Protein AF-A0AAD9XF24-F1 (afdb_monomer)

Solvent-accessible surface area (backbone atoms only — not comparable to full-atom values): 8812 Å² total; per-residue (Å²): 139,82,93,74,91,77,91,75,87,79,82,72,87,73,94,79,79,85,82,83,85,91,76,89,77,90,76,93,73,94,70,83,74,74,78,76,78,74,69,79,71,91,54,65,53,47,82,45,74,46,57,90,42,100,84,48,80,65,47,80,45,77,44,71,71,58,90,88,52,96,65,92,83,76,66,72,86,79,49,67,72,88,51,53,40,79,48,76,50,76,48,72,47,98,88,67,52,76,46,77,46,84,46,73,37,71,74,80,82,67,84,88,82,74,88,86,83,76,136

Sequence (119 aa):
MDDNTVFMLHASYSESTSEFFDSLDTDTVSESYQSFQLKPLLGPYIPIQIHPEKYSKPVNVIAYIDIGSYNTMINLKILPPEYWKSHVRYFKTTDGQIFTTNLISKNASDDYWGANLIE

Secondary structure (DSSP, 8-state):
-------------------S----------------------SSEEEEEE-SSTTSPPEEEEEE--TT-SS----GGGS-GGG-EEEEEEEE-TTS-EEEEEEEES--S--TTSSS---

Nearest PDB structures (foldseek):
  9c3c-assembly1_b  TM=1.909E-01  e=1.567E+00  Oryctolagus cuniculus

Foldseek 3Di:
DDDDDDDDPPPDDDDDDDDDDPDDDDDDDPDPPPPPPPDPPPAQKDWDWDDLDPPDDTQIDIAGDDPPDPDGDDDPVSDDPVQKDWDKDWDADPVRDIDIDIDIDRDPPDPVPPDPDDD

Organism: NCBI:txid168575

pLDDT: mean 71.59, std 23.22, range [33.91, 96.06]

Radius of gyration: 23.71 Å; Cα contacts (8 Å, |Δi|>4): 80; chains: 1; bounding box: 43×52×68 Å

Mean predicted aligned error: 17.2 Å

Structure (mmCIF, N/CA/C/O backbone):
data_AF-A0AAD9XF24-F1
#
_entry.id   AF-A0AAD9XF24-F1
#
loop_
_atom_site.group_PDB
_atom_site.id
_atom_site.type_symbol
_atom_site.label_atom_id
_atom_site.label_alt_id
_atom_site.label_comp_id
_atom_site.label_asym_id
_atom_site.label_entity_id
_atom_site.label_seq_id
_atom_site.pdbx_PDB_ins_code
_atom_site.Cartn_x
_atom_site.Cartn_y
_atom_site.Cartn_z
_atom_site.occupancy
_atom_site.B_iso_or_equiv
_atom_site.auth_seq_id
_atom_site.auth_comp_id
_atom_site.auth_asym_id
_atom_site.auth_atom_id
_atom_site.pdbx_PDB_model_num
ATOM 1 N N . MET A 1 1 ? 33.848 -38.429 3.265 1.00 48.25 1 MET A N 1
ATOM 2 C CA . MET A 1 1 ? 33.103 -37.191 2.988 1.00 48.25 1 MET A CA 1
ATOM 3 C C . MET A 1 1 ? 31.833 -37.299 3.787 1.00 48.25 1 MET A C 1
ATOM 5 O O . MET A 1 1 ? 30.989 -38.124 3.471 1.00 48.25 1 MET A O 1
ATOM 9 N N . ASP A 1 2 ? 31.825 -36.618 4.916 1.00 55.34 2 ASP A N 1
ATOM 10 C CA . ASP A 1 2 ? 30.786 -36.590 5.927 1.00 55.34 2 ASP A CA 1
ATOM 11 C C . ASP A 1 2 ? 29.982 -35.295 5.777 1.00 55.34 2 ASP A C 1
ATOM 13 O O . ASP A 1 2 ? 30.458 -34.197 6.054 1.00 55.34 2 ASP A O 1
ATOM 17 N N . ASP A 1 3 ? 28.747 -35.450 5.304 1.00 65.69 3 ASP A N 1
ATOM 18 C CA . ASP A 1 3 ? 27.734 -34.402 5.275 1.00 65.69 3 ASP A CA 1
ATOM 19 C C . ASP A 1 3 ? 27.181 -34.211 6.687 1.00 65.69 3 ASP A C 1
ATOM 21 O O . ASP A 1 3 ? 26.317 -34.966 7.131 1.00 65.69 3 ASP A O 1
ATOM 25 N N . ASN A 1 4 ? 27.670 -33.205 7.412 1.00 60.00 4 ASN A N 1
ATOM 26 C CA . ASN A 1 4 ? 26.999 -32.759 8.631 1.00 60.00 4 ASN A CA 1
ATOM 27 C C . ASN A 1 4 ? 27.219 -31.263 8.892 1.00 60.00 4 ASN A C 1
ATOM 29 O O . ASN A 1 4 ? 27.889 -30.859 9.842 1.00 60.00 4 ASN A O 1
ATOM 33 N N . THR A 1 5 ? 26.642 -30.407 8.047 1.00 65.00 5 THR A N 1
ATOM 34 C CA . THR A 1 5 ? 26.547 -28.972 8.349 1.00 65.00 5 THR A CA 1
ATOM 35 C C . THR A 1 5 ? 25.332 -28.718 9.243 1.00 65.00 5 THR A C 1
ATOM 37 O O . THR A 1 5 ? 24.200 -28.633 8.776 1.00 65.00 5 THR A O 1
ATOM 40 N N . VAL A 1 6 ? 25.575 -28.609 10.550 1.00 59.75 6 VAL A N 1
ATOM 41 C CA . VAL A 1 6 ? 24.592 -28.199 11.563 1.00 59.75 6 VAL A CA 1
ATOM 42 C C . VAL A 1 6 ? 24.781 -26.710 11.844 1.00 59.75 6 VAL A C 1
ATOM 44 O O . VAL A 1 6 ? 25.827 -26.302 12.343 1.00 59.75 6 VAL A O 1
ATOM 47 N N . PHE A 1 7 ? 23.769 -25.889 11.555 1.00 52.94 7 PHE A N 1
ATOM 48 C CA . PHE A 1 7 ? 23.757 -24.481 11.957 1.00 52.94 7 PHE A CA 1
ATOM 49 C C . PHE A 1 7 ? 23.142 -24.357 13.351 1.00 52.94 7 PHE A C 1
ATOM 51 O O . PHE A 1 7 ? 21.927 -24.433 13.520 1.00 52.94 7 PHE A O 1
ATOM 58 N N . MET A 1 8 ? 23.995 -24.174 14.356 1.00 55.72 8 MET A N 1
ATOM 59 C CA . MET A 1 8 ? 23.593 -23.901 15.732 1.00 55.72 8 MET A CA 1
ATOM 60 C C . MET A 1 8 ? 23.950 -22.447 16.052 1.00 55.72 8 MET A C 1
ATOM 62 O O . MET A 1 8 ? 25.127 -22.102 16.134 1.00 55.72 8 MET A O 1
ATOM 66 N N . LEU A 1 9 ? 22.949 -21.577 16.218 1.00 48.06 9 LEU A N 1
ATOM 67 C CA . LEU A 1 9 ? 23.175 -20.253 16.800 1.00 48.06 9 LEU A CA 1
ATOM 68 C C . LEU A 1 9 ? 23.351 -20.425 18.309 1.00 48.06 9 LEU A C 1
ATOM 70 O O . LEU A 1 9 ? 22.383 -20.533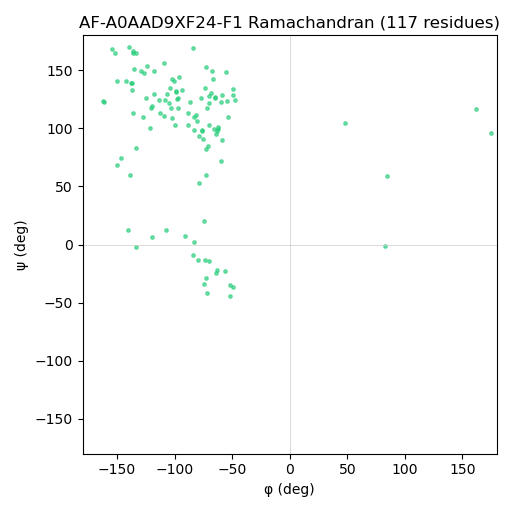 19.058 1.00 48.06 9 LEU A O 1
ATOM 74 N N . HIS A 1 10 ? 24.606 -20.473 18.747 1.00 45.34 10 HIS A N 1
ATOM 75 C CA . HIS A 1 10 ? 24.952 -20.379 20.156 1.00 45.34 10 HIS A CA 1
ATOM 76 C C . HIS A 1 10 ? 24.810 -18.914 20.586 1.00 45.34 10 HIS A C 1
ATOM 78 O O . HIS A 1 10 ? 25.745 -18.123 20.466 1.00 45.34 10 HIS A O 1
ATOM 84 N N . ALA A 1 11 ? 23.629 -18.531 21.071 1.00 45.91 11 ALA A N 1
ATOM 85 C CA . ALA A 1 11 ? 23.480 -17.290 21.819 1.00 45.91 11 ALA A CA 1
ATOM 86 C C . ALA A 1 11 ? 24.115 -17.494 23.204 1.00 45.91 11 ALA A C 1
ATOM 88 O O . ALA A 1 11 ? 23.441 -17.835 24.173 1.00 45.91 11 ALA A O 1
ATOM 89 N N . SER A 1 12 ? 25.441 -17.341 23.275 1.00 42.78 12 SER A N 1
ATOM 90 C CA . SER A 1 12 ? 26.127 -17.184 24.553 1.00 42.78 12 SER A CA 1
ATOM 91 C C . SER A 1 12 ? 25.791 -15.805 25.088 1.00 42.78 12 SER A C 1
ATOM 93 O O . SER A 1 12 ? 26.135 -14.791 24.486 1.00 42.78 12 SER A O 1
ATOM 95 N N . TYR A 1 13 ? 25.126 -15.789 26.231 1.00 48.69 13 TYR A N 1
ATOM 96 C CA . TYR A 1 13 ? 25.009 -14.622 27.079 1.00 48.69 13 TYR A CA 1
ATOM 97 C C . TYR A 1 13 ? 26.421 -14.188 27.507 1.00 48.69 13 TYR A C 1
ATOM 99 O O . TYR A 1 13 ? 27.163 -14.982 28.088 1.00 48.69 13 TYR A O 1
ATOM 107 N N . SER A 1 14 ? 26.800 -12.946 27.217 1.00 42.09 14 SER A N 1
ATOM 108 C CA . SER A 1 14 ? 27.791 -12.222 28.012 1.00 42.09 14 SER A CA 1
ATOM 109 C C . SER A 1 14 ? 27.277 -10.807 28.223 1.00 42.09 14 SER A C 1
ATOM 111 O O . SER A 1 14 ? 27.147 -10.032 27.274 1.00 42.09 14 SER A O 1
ATOM 113 N N . GLU A 1 15 ? 26.962 -10.501 29.477 1.00 45.25 15 GLU A N 1
ATOM 114 C CA . GLU A 1 15 ? 26.793 -9.146 29.981 1.00 45.25 15 GLU A CA 1
ATOM 115 C C . GLU A 1 15 ? 27.958 -8.257 29.542 1.00 45.25 15 GLU A C 1
ATOM 117 O O . GLU A 1 15 ? 29.122 -8.546 29.814 1.00 45.25 15 GLU A O 1
ATOM 122 N N . SER A 1 16 ? 27.644 -7.154 28.874 1.00 41.62 16 SER A N 1
ATOM 123 C CA . SER A 1 16 ? 27.885 -5.800 29.388 1.00 41.62 16 SER A CA 1
ATOM 124 C C . SER A 1 16 ? 27.831 -4.802 28.236 1.00 41.62 16 SER A C 1
ATOM 126 O O . SER A 1 16 ? 28.660 -4.806 27.332 1.00 41.62 16 SER A O 1
ATOM 128 N N . THR A 1 17 ? 26.860 -3.899 28.298 1.00 37.38 17 THR A N 1
ATOM 129 C CA . THR A 1 17 ? 27.023 -2.554 27.748 1.00 37.38 17 THR A CA 1
ATOM 130 C C . THR A 1 17 ? 26.507 -1.585 28.798 1.00 37.38 17 THR A C 1
ATOM 132 O O . THR A 1 17 ? 25.353 -1.164 28.784 1.00 37.38 17 THR A O 1
ATOM 135 N N . SER A 1 18 ? 27.385 -1.281 29.751 1.00 45.41 18 SER A N 1
ATOM 136 C CA . SER A 1 18 ? 27.599 0.097 30.187 1.00 45.41 18 SER A CA 1
ATOM 137 C C . SER A 1 18 ? 27.812 0.933 28.904 1.00 45.41 18 SER A C 1
ATOM 139 O O . SER A 1 18 ? 28.510 0.483 28.002 1.00 45.41 18 SER A O 1
ATOM 141 N N . GLU A 1 19 ?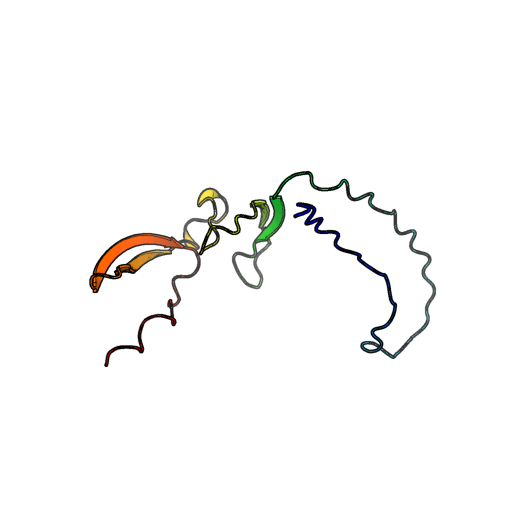 27.230 2.097 28.651 1.00 49.66 19 GLU A N 1
ATOM 142 C CA . GLU A 1 19 ? 26.824 3.195 29.515 1.00 49.66 19 GLU A CA 1
ATOM 143 C C . GLU A 1 19 ? 25.796 4.023 28.724 1.00 49.66 19 GLU A C 1
ATOM 145 O O . GLU A 1 19 ? 26.102 4.502 27.634 1.00 49.66 19 GLU A O 1
ATOM 150 N N . PHE A 1 20 ? 24.587 4.219 29.240 1.00 42.94 20 PHE A N 1
ATOM 151 C CA . PHE A 1 20 ? 23.792 5.411 28.931 1.00 42.94 20 PHE A CA 1
ATOM 152 C C . PHE A 1 20 ? 22.711 5.508 30.007 1.00 42.94 20 PHE A C 1
ATOM 154 O O . PHE A 1 20 ? 21.970 4.550 30.194 1.00 42.94 20 PHE A O 1
ATOM 161 N N . PHE A 1 21 ? 22.649 6.636 30.712 1.00 34.78 21 PHE A N 1
ATOM 162 C CA . PHE A 1 21 ? 21.905 6.879 31.961 1.00 34.78 21 PHE A CA 1
ATOM 163 C C . PHE A 1 21 ? 22.630 6.453 33.248 1.00 34.78 21 PHE A C 1
ATOM 165 O O . PHE A 1 21 ? 22.118 5.685 34.057 1.00 34.78 21 PHE A O 1
ATOM 172 N N . ASP A 1 22 ? 23.812 7.034 33.465 1.00 35.81 22 ASP A N 1
ATOM 173 C CA . ASP A 1 22 ? 24.277 7.327 34.822 1.00 35.81 22 ASP A CA 1
ATOM 174 C C . ASP A 1 22 ? 23.609 8.628 35.298 1.00 35.81 22 ASP A C 1
ATOM 176 O O . ASP A 1 22 ? 23.882 9.706 34.772 1.00 35.81 22 ASP A O 1
ATOM 180 N N . SER A 1 23 ? 22.640 8.494 36.202 1.00 36.91 23 SER A N 1
ATOM 181 C CA . SER A 1 23 ? 22.352 9.424 37.303 1.00 36.91 23 SER A CA 1
ATOM 182 C C . SER A 1 23 ? 21.078 8.947 37.997 1.00 36.91 23 SER A C 1
ATOM 184 O O . SER A 1 23 ? 19.958 9.242 37.579 1.00 36.91 23 SER A O 1
ATOM 186 N N . LEU A 1 24 ? 21.275 8.188 39.066 1.00 40.88 24 LEU A N 1
ATOM 187 C CA . LEU A 1 24 ? 20.260 7.775 40.022 1.00 40.88 24 LEU A CA 1
ATOM 188 C C . LEU A 1 24 ? 19.719 9.016 40.757 1.00 40.88 24 LEU A C 1
ATOM 190 O O . LEU A 1 24 ? 20.507 9.746 41.351 1.00 40.88 24 LEU A O 1
ATOM 194 N N . ASP A 1 25 ? 18.401 9.219 40.782 1.00 36.38 25 ASP A N 1
ATOM 195 C CA . ASP A 1 25 ? 17.768 9.815 41.959 1.00 36.38 25 ASP A CA 1
ATOM 196 C C . ASP A 1 25 ? 16.744 8.808 42.476 1.00 36.38 25 ASP A C 1
ATOM 198 O O . ASP A 1 25 ? 15.860 8.332 41.760 1.00 36.38 25 ASP A O 1
ATOM 202 N N . THR A 1 26 ? 16.999 8.364 43.696 1.00 48.16 26 THR A N 1
ATOM 203 C CA . THR A 1 26 ? 16.257 7.330 44.395 1.00 48.16 26 THR A CA 1
ATOM 204 C C . THR A 1 26 ? 14.888 7.864 44.772 1.00 48.16 26 THR A C 1
ATOM 206 O O . THR A 1 26 ? 14.815 8.788 45.575 1.00 48.16 26 THR A O 1
ATOM 209 N N . ASP A 1 27 ? 13.811 7.225 44.319 1.00 33.91 27 ASP A N 1
ATOM 210 C CA . ASP A 1 27 ? 12.662 7.106 45.204 1.00 33.91 27 ASP A CA 1
ATOM 211 C C . ASP A 1 27 ? 11.836 5.850 44.951 1.00 33.91 27 ASP A C 1
ATOM 213 O O . ASP A 1 27 ? 11.668 5.350 43.839 1.00 33.91 27 ASP A O 1
ATOM 217 N N . THR A 1 28 ? 11.396 5.289 46.063 1.00 48.25 28 THR A N 1
ATOM 218 C CA . THR A 1 28 ? 10.887 3.929 46.174 1.00 48.25 28 THR A CA 1
ATOM 219 C C . THR A 1 28 ? 9.422 3.904 45.754 1.00 48.25 28 THR A C 1
ATOM 221 O O . THR A 1 28 ? 8.567 4.370 46.501 1.00 48.25 28 THR A O 1
ATOM 224 N N . VAL A 1 29 ? 9.094 3.299 44.610 1.00 40.72 29 VAL A N 1
ATOM 225 C CA . VAL A 1 29 ? 7.721 2.848 44.331 1.00 40.72 29 VAL A CA 1
ATOM 226 C C . VAL A 1 29 ? 7.770 1.383 43.925 1.00 40.72 29 VAL A C 1
ATOM 228 O O . VAL A 1 29 ? 8.270 1.010 42.866 1.00 40.72 29 VAL A O 1
ATOM 231 N N . SER A 1 30 ? 7.268 0.532 44.819 1.00 43.56 30 SER A N 1
ATOM 232 C CA . SER A 1 30 ? 6.999 -0.871 44.531 1.00 43.56 30 SER A CA 1
ATOM 233 C C . SER A 1 30 ? 5.795 -0.938 43.592 1.00 43.56 30 SER A C 1
ATOM 235 O O . SER A 1 30 ? 4.654 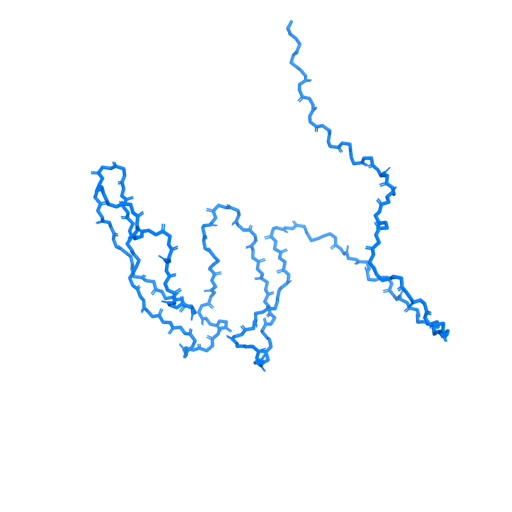-1.058 44.029 1.00 43.56 30 SER A O 1
ATOM 237 N N . GLU A 1 31 ? 6.041 -0.808 42.291 1.00 42.62 31 GLU A N 1
ATOM 238 C CA . GLU A 1 31 ? 5.052 -1.161 41.281 1.00 42.62 31 GLU A CA 1
ATOM 239 C C . GLU A 1 31 ? 5.231 -2.637 40.946 1.00 42.62 31 GLU A C 1
ATOM 241 O O . GLU A 1 31 ? 6.253 -3.077 40.416 1.00 42.62 31 GLU A O 1
ATOM 246 N N . SER A 1 32 ? 4.234 -3.439 41.310 1.00 40.03 32 SER A N 1
ATOM 247 C CA . SER A 1 32 ? 4.143 -4.825 40.881 1.00 40.03 32 SER A CA 1
ATOM 248 C C . SER A 1 32 ? 3.981 -4.853 39.362 1.00 40.03 32 SER A C 1
ATOM 250 O O . SER A 1 32 ? 2.865 -4.748 38.847 1.00 40.03 32 SER A O 1
ATOM 252 N N . TYR A 1 33 ? 5.085 -5.000 38.636 1.00 42.44 33 TYR A N 1
ATOM 253 C CA . TYR A 1 33 ? 5.046 -5.356 37.226 1.00 42.44 33 TYR A CA 1
ATOM 254 C C . TYR A 1 33 ? 4.414 -6.745 37.127 1.00 42.44 33 TYR A C 1
ATOM 256 O O . TYR A 1 33 ? 5.062 -7.767 37.352 1.00 42.44 33 TYR A O 1
ATOM 264 N N . GLN A 1 34 ? 3.112 -6.783 36.834 1.00 43.00 34 GLN A N 1
ATOM 265 C CA . GLN A 1 34 ? 2.478 -7.974 36.289 1.00 43.00 34 GLN A CA 1
ATOM 266 C C . GLN A 1 34 ? 3.294 -8.354 35.057 1.00 43.00 34 GLN A C 1
ATOM 268 O O . GLN A 1 34 ? 3.314 -7.631 34.061 1.00 43.00 34 GLN A O 1
ATOM 273 N N . SER A 1 35 ? 4.028 -9.458 35.155 1.00 47.41 35 SER A N 1
ATOM 274 C CA . SER A 1 35 ? 4.727 -10.039 34.026 1.00 47.41 35 SER A CA 1
ATOM 275 C C . SER A 1 35 ? 3.669 -10.437 33.005 1.00 47.41 35 SER A C 1
ATOM 277 O O . SER A 1 35 ? 2.994 -11.459 33.132 1.00 47.41 35 SER A O 1
ATOM 279 N N . PHE A 1 36 ? 3.477 -9.598 31.989 1.00 48.28 36 PHE A N 1
ATOM 280 C CA . PHE A 1 36 ? 2.710 -9.988 30.822 1.00 48.28 36 PHE A CA 1
ATOM 281 C C . PHE A 1 36 ? 3.473 -11.149 30.190 1.00 48.28 36 PHE A C 1
ATOM 283 O O . PHE A 1 36 ? 4.509 -10.959 29.558 1.00 48.28 36 PHE A O 1
ATOM 290 N N . GLN A 1 37 ? 2.992 -12.368 30.429 1.00 48.53 37 GLN A N 1
ATOM 291 C CA . GLN A 1 37 ? 3.411 -13.563 29.712 1.00 48.53 37 GLN A CA 1
ATOM 292 C C . GLN A 1 37 ? 3.103 -13.311 28.234 1.00 48.53 37 GLN A C 1
ATOM 294 O O . GLN A 1 37 ? 1.985 -13.543 27.768 1.00 48.53 37 GLN A O 1
ATOM 299 N N . LEU A 1 38 ? 4.069 -12.750 27.506 1.00 58.59 38 LEU A N 1
ATOM 300 C CA . LEU A 1 38 ? 3.973 -12.567 26.070 1.00 58.59 38 LEU A CA 1
ATOM 301 C C . LEU A 1 38 ? 3.964 -13.969 25.470 1.00 58.59 38 LEU A C 1
ATOM 303 O O . LEU A 1 38 ? 5.000 -14.620 25.349 1.00 58.59 38 LEU A O 1
ATOM 307 N N . LYS A 1 39 ? 2.766 -14.461 25.138 1.00 64.38 39 LYS A N 1
ATOM 308 C CA . LYS A 1 39 ? 2.626 -15.641 24.286 1.00 64.38 39 LYS A CA 1
ATOM 309 C C . LYS A 1 39 ? 3.509 -15.418 23.055 1.00 64.38 39 LYS A C 1
ATOM 311 O O . LYS A 1 39 ? 3.362 -14.365 22.427 1.00 64.38 39 LYS A O 1
ATOM 316 N N . PRO A 1 40 ? 4.381 -16.374 22.692 1.00 61.16 40 PRO A N 1
ATOM 317 C CA . PRO A 1 40 ? 5.137 -16.275 21.458 1.00 61.16 40 PRO A CA 1
ATOM 318 C C . PRO A 1 40 ? 4.149 -16.076 20.314 1.00 61.16 40 PRO A C 1
ATOM 320 O O . PRO A 1 40 ? 3.205 -16.856 20.150 1.00 61.16 40 PRO A O 1
ATOM 323 N N . LEU A 1 41 ? 4.324 -14.993 19.566 1.00 63.44 41 LEU A N 1
ATOM 324 C CA . LEU A 1 41 ? 3.505 -14.714 18.403 1.00 63.44 41 LEU A CA 1
ATOM 325 C C . LEU A 1 41 ? 3.887 -15.741 17.335 1.00 63.44 41 LEU A C 1
ATOM 327 O O . LEU A 1 41 ? 4.962 -15.675 16.753 1.00 63.44 41 LEU A O 1
ATOM 331 N N . LEU A 1 42 ? 3.038 -16.753 17.151 1.00 73.62 42 LEU A N 1
ATOM 332 C CA . LEU A 1 42 ? 3.310 -17.952 16.344 1.00 73.62 42 LEU A CA 1
ATOM 333 C C . LEU A 1 42 ? 3.257 -17.710 14.820 1.00 73.62 42 LEU A C 1
ATOM 335 O O . LEU A 1 42 ? 3.101 -18.653 14.050 1.00 73.62 42 LEU A O 1
ATOM 339 N N . GLY A 1 43 ? 3.385 -16.466 14.358 1.00 84.94 43 GLY A N 1
ATOM 340 C CA . GLY A 1 43 ? 3.355 -16.138 12.936 1.00 84.94 43 GLY A CA 1
ATOM 341 C C . GLY A 1 43 ? 4.103 -14.849 12.608 1.00 84.94 43 GLY A C 1
ATOM 342 O O . GLY A 1 43 ? 4.449 -14.090 13.513 1.00 84.94 43 GLY A O 1
ATOM 343 N N . PRO A 1 44 ? 4.344 -14.578 11.313 1.00 92.69 44 PRO A N 1
ATOM 344 C CA . PRO A 1 44 ? 5.071 -13.401 10.853 1.00 92.69 44 PRO A CA 1
ATOM 345 C C . PRO A 1 44 ? 4.151 -12.179 10.871 1.00 92.69 44 PRO A C 1
ATOM 347 O O . PRO A 1 44 ? 3.955 -11.524 9.857 1.00 92.69 44 PRO A O 1
ATOM 350 N N . TYR A 1 45 ? 3.506 -11.899 11.996 1.00 93.50 45 TYR A N 1
ATOM 351 C CA . TYR A 1 45 ? 2.671 -10.721 12.159 1.00 93.50 45 TYR A CA 1
ATOM 352 C C . TYR A 1 45 ? 2.955 -10.069 13.494 1.00 93.50 45 TYR A C 1
ATOM 354 O O . TYR A 1 45 ? 3.353 -10.754 14.422 1.00 93.50 45 TYR A O 1
ATOM 362 N N . ILE A 1 46 ? 2.770 -8.756 13.588 1.00 93.31 46 ILE A N 1
ATOM 363 C CA . ILE A 1 46 ? 3.004 -7.970 14.799 1.00 93.31 46 ILE A CA 1
ATOM 364 C C . ILE A 1 46 ? 1.936 -6.876 14.934 1.00 93.31 46 ILE A C 1
ATOM 366 O O . ILE A 1 46 ? 1.545 -6.275 13.929 1.00 93.31 46 ILE A O 1
ATOM 370 N N . PRO A 1 47 ? 1.433 -6.596 16.149 1.00 94.62 47 PRO A N 1
ATOM 371 C CA . PRO A 1 47 ? 0.625 -5.408 16.384 1.00 94.62 47 PRO A CA 1
ATOM 372 C C . PRO A 1 47 ? 1.507 -4.160 16.252 1.00 94.62 47 PRO A C 1
ATOM 374 O O . PRO A 1 47 ? 2.580 -4.088 16.847 1.00 94.62 47 PRO A O 1
ATOM 377 N N . ILE A 1 48 ? 1.053 -3.175 15.479 1.00 94.06 48 ILE A N 1
ATOM 378 C CA . ILE A 1 48 ? 1.744 -1.896 15.281 1.00 94.06 48 ILE A CA 1
ATOM 379 C C . ILE A 1 48 ? 0.772 -0.724 15.413 1.00 94.06 48 ILE A C 1
ATOM 381 O O . ILE A 1 48 ? -0.450 -0.881 15.335 1.00 94.06 48 ILE A O 1
ATOM 385 N N . GLN A 1 49 ? 1.333 0.472 15.561 1.00 95.31 49 GLN A N 1
ATOM 386 C CA . GLN A 1 49 ? 0.594 1.726 15.536 1.00 95.31 49 GLN A CA 1
ATOM 387 C C . GLN A 1 49 ? 0.991 2.530 14.305 1.00 95.31 49 GLN A C 1
ATOM 389 O O . GLN A 1 49 ? 2.166 2.815 14.083 1.00 95.31 49 GLN A O 1
ATOM 394 N N . ILE A 1 50 ? 0.001 2.904 13.500 1.00 92.44 50 ILE A N 1
ATOM 395 C CA . ILE A 1 50 ? 0.196 3.794 12.360 1.00 92.44 50 ILE A CA 1
ATOM 396 C C . ILE A 1 50 ? -0.193 5.196 12.796 1.00 92.44 50 ILE A C 1
ATOM 398 O O . ILE A 1 50 ? -1.316 5.418 13.238 1.00 92.44 50 ILE A O 1
ATOM 402 N N . HIS A 1 51 ? 0.719 6.147 12.623 1.00 91.75 51 HIS A N 1
ATOM 403 C CA . HIS A 1 51 ? 0.455 7.566 12.831 1.00 91.75 51 HIS A CA 1
ATOM 404 C C . HIS A 1 51 ? 0.198 8.225 11.465 1.00 91.75 51 HIS A C 1
ATOM 406 O O . HIS A 1 51 ? 1.155 8.416 10.704 1.00 91.75 51 HIS A O 1
ATOM 412 N N . PRO A 1 52 ? -1.066 8.520 11.087 1.00 87.62 52 PRO A N 1
ATOM 413 C CA . PRO A 1 52 ? -1.378 9.244 9.851 1.00 87.62 52 PRO A CA 1
ATOM 414 C C . PRO A 1 52 ? -0.574 10.550 9.736 1.00 87.62 52 PRO A C 1
ATOM 416 O O . PRO A 1 52 ? 0.081 10.786 8.726 1.00 87.62 52 PRO A O 1
ATOM 419 N N . GLU A 1 53 ? -0.492 11.314 10.820 1.00 87.81 53 GLU A N 1
ATOM 420 C CA . GLU A 1 53 ? 0.315 12.528 10.975 1.00 87.81 53 GLU A CA 1
ATOM 421 C C . GLU A 1 53 ? 1.026 12.548 12.331 1.00 87.81 53 GLU A C 1
ATOM 423 O O . GLU A 1 53 ? 0.658 11.811 13.249 1.00 87.81 53 GLU A O 1
ATOM 428 N N . LYS A 1 54 ? 2.006 13.451 12.481 1.00 85.94 54 LYS A N 1
ATOM 429 C CA . LYS A 1 54 ? 2.867 13.575 13.672 1.00 85.94 54 LYS A CA 1
ATOM 430 C C . LYS A 1 54 ? 2.093 13.684 14.993 1.00 85.94 54 LYS A C 1
ATOM 432 O O . LYS A 1 54 ? 2.554 13.163 16.002 1.00 85.94 54 LYS A O 1
ATOM 437 N N . TYR A 1 55 ? 0.930 14.338 14.981 1.00 89.00 55 TYR A N 1
ATOM 438 C CA . TYR A 1 55 ? 0.108 14.577 16.176 1.00 89.00 55 TYR A CA 1
ATOM 439 C C . TYR A 1 55 ? -1.296 13.967 16.083 1.00 89.00 55 TYR A C 1
ATOM 441 O O . TYR A 1 55 ? -2.132 14.189 16.955 1.00 89.00 55 TYR A O 1
ATOM 449 N N . SER A 1 56 ? -1.572 13.200 15.026 1.00 89.38 56 SER A N 1
ATOM 450 C CA . SER A 1 56 ? -2.849 12.501 14.891 1.00 89.38 56 SER A CA 1
ATOM 451 C C . SER A 1 56 ? -2.934 11.320 15.858 1.00 89.38 56 SER A C 1
ATOM 453 O O . SER A 1 56 ? -1.920 10.705 16.208 1.00 89.38 56 SER A O 1
ATOM 455 N N . LYS A 1 57 ? -4.161 10.963 16.245 1.00 92.81 57 LYS A N 1
ATOM 456 C CA . LYS A 1 57 ? -4.423 9.741 17.005 1.00 92.81 57 LYS A CA 1
ATOM 457 C C . LYS A 1 57 ? -3.927 8.517 16.210 1.00 92.81 57 LYS A C 1
ATOM 459 O O . LYS A 1 57 ? -4.320 8.373 15.050 1.00 92.81 57 LYS A O 1
ATOM 464 N N . PRO A 1 58 ? -3.115 7.627 16.808 1.00 94.31 58 PRO A N 1
ATOM 465 C CA . PRO A 1 58 ? -2.643 6.434 16.121 1.00 94.31 58 PRO A CA 1
ATOM 466 C C . PRO A 1 58 ? -3.774 5.445 15.830 1.00 94.31 58 PRO A C 1
ATOM 468 O O . PRO A 1 58 ? -4.735 5.316 16.594 1.00 94.31 58 PRO A O 1
ATOM 471 N N . VAL A 1 59 ? -3.614 4.704 14.736 1.00 94.88 59 VAL A N 1
ATOM 472 C CA . VAL A 1 59 ? -4.472 3.586 14.344 1.00 94.88 59 VAL A CA 1
ATOM 473 C C . VAL A 1 59 ? -3.744 2.285 14.670 1.00 94.88 59 VAL A C 1
ATOM 475 O O . VAL A 1 59 ? -2.677 2.009 14.122 1.00 94.88 59 VAL A O 1
ATOM 478 N N . ASN A 1 60 ? -4.316 1.487 15.571 1.00 96.06 60 ASN A N 1
ATOM 479 C CA . ASN A 1 60 ? -3.784 0.170 15.920 1.00 96.06 60 ASN A CA 1
ATOM 480 C C . ASN A 1 60 ? -4.132 -0.831 14.812 1.00 96.06 60 ASN A C 1
ATOM 482 O O . ASN A 1 60 ? -5.308 -0.989 14.478 1.00 96.06 60 ASN A O 1
ATOM 486 N N . VAL A 1 61 ? -3.133 -1.525 14.270 1.00 95.44 61 VAL A N 1
ATOM 487 C CA . VAL A 1 61 ? -3.319 -2.554 13.236 1.00 95.44 61 VAL A CA 1
ATOM 488 C C . VAL A 1 61 ? -2.405 -3.751 13.478 1.00 95.44 61 VAL A C 1
ATOM 490 O O . VAL A 1 61 ? -1.500 -3.702 14.308 1.00 95.44 61 VAL A O 1
ATOM 493 N N . ILE A 1 62 ? -2.629 -4.830 12.731 1.00 95.06 62 ILE A N 1
ATOM 494 C CA . ILE A 1 62 ? -1.722 -5.976 12.663 1.00 95.06 62 ILE A CA 1
ATOM 495 C C . ILE A 1 62 ? -0.985 -5.892 11.326 1.00 95.06 62 ILE A C 1
ATOM 497 O O . ILE A 1 62 ? -1.623 -5.862 10.274 1.00 95.06 62 ILE A O 1
ATOM 501 N N . ALA A 1 63 ? 0.342 -5.834 11.370 1.00 94.56 63 ALA A N 1
ATOM 502 C CA . ALA A 1 63 ? 1.192 -5.905 10.189 1.00 94.56 63 ALA A CA 1
ATOM 503 C C . ALA A 1 63 ? 1.686 -7.334 9.988 1.00 94.56 63 ALA A C 1
ATOM 505 O O . ALA A 1 63 ? 1.989 -8.012 10.965 1.00 94.56 63 ALA A O 1
ATOM 506 N N . TYR A 1 64 ? 1.803 -7.760 8.734 1.00 95.06 64 TYR A N 1
ATOM 507 C CA . TYR A 1 64 ? 2.480 -8.997 8.361 1.00 95.06 64 TYR A CA 1
ATOM 508 C C . TYR A 1 64 ? 3.894 -8.658 7.891 1.00 95.06 64 TYR A C 1
ATOM 510 O O . TYR A 1 64 ? 4.081 -7.742 7.091 1.00 95.06 64 TYR A O 1
ATOM 518 N N . ILE A 1 65 ? 4.883 -9.371 8.418 1.00 94.00 65 ILE A N 1
ATOM 519 C CA . ILE A 1 65 ? 6.285 -9.234 8.049 1.00 94.00 65 ILE A CA 1
ATOM 520 C C . ILE A 1 65 ? 6.497 -10.025 6.763 1.00 94.00 65 ILE A C 1
ATOM 522 O O . ILE A 1 65 ? 6.440 -11.254 6.762 1.00 94.00 65 ILE A O 1
ATOM 526 N N . ASP A 1 66 ? 6.761 -9.304 5.681 1.00 93.81 66 ASP A N 1
ATOM 527 C CA . ASP A 1 66 ? 7.120 -9.866 4.386 1.00 93.81 66 ASP A CA 1
ATOM 528 C C . ASP A 1 66 ? 8.491 -9.326 3.970 1.00 93.81 66 ASP A C 1
ATOM 530 O O . ASP A 1 66 ? 8.620 -8.196 3.501 1.00 93.81 66 ASP A O 1
ATOM 534 N N . ILE A 1 67 ? 9.527 -10.144 4.171 1.00 93.19 67 ILE A N 1
ATOM 535 C CA . ILE A 1 67 ? 10.908 -9.807 3.796 1.00 93.19 67 ILE A CA 1
ATOM 536 C C . ILE A 1 67 ? 11.121 -9.777 2.275 1.00 93.19 67 ILE A C 1
ATOM 538 O O . ILE A 1 67 ? 12.146 -9.280 1.819 1.00 93.19 67 ILE A O 1
ATOM 542 N N . GLY A 1 68 ? 10.183 -10.323 1.493 1.00 94.69 68 GLY A N 1
ATOM 543 C CA . GLY A 1 68 ? 10.228 -10.311 0.034 1.00 94.69 68 GLY A CA 1
ATOM 544 C C . GLY A 1 68 ? 9.676 -9.026 -0.583 1.00 94.69 68 GLY A C 1
ATOM 545 O O . GLY A 1 68 ? 9.827 -8.823 -1.788 1.00 94.69 68 GLY A O 1
ATOM 546 N N . SER A 1 69 ? 9.052 -8.151 0.213 1.00 90.50 69 SER A N 1
ATOM 547 C CA . SER A 1 69 ? 8.470 -6.908 -0.288 1.00 90.50 69 SER A CA 1
ATOM 548 C C . SER A 1 69 ? 9.436 -5.729 -0.181 1.00 90.50 69 SER A C 1
ATOM 550 O O . SER A 1 69 ? 10.005 -5.456 0.873 1.00 90.50 69 SER A O 1
ATOM 552 N N . TYR A 1 70 ? 9.560 -4.962 -1.268 1.00 87.25 70 TYR A N 1
ATOM 553 C CA . TYR A 1 70 ? 10.322 -3.708 -1.283 1.00 87.25 70 TYR A CA 1
ATOM 554 C C . TYR A 1 70 ? 9.604 -2.569 -0.537 1.00 87.25 70 TYR A C 1
ATOM 556 O O . TYR A 1 70 ? 10.248 -1.675 0.002 1.00 87.25 70 TYR A O 1
ATOM 564 N N . ASN A 1 71 ? 8.266 -2.588 -0.500 1.00 88.69 71 ASN A N 1
ATOM 565 C CA . ASN A 1 71 ? 7.457 -1.552 0.145 1.00 88.69 71 ASN A CA 1
ATOM 566 C C . ASN A 1 71 ? 6.428 -2.163 1.099 1.00 88.69 71 ASN A C 1
ATOM 568 O O . ASN A 1 71 ? 5.853 -3.219 0.832 1.00 88.69 71 ASN A O 1
ATOM 572 N N . THR A 1 72 ? 6.083 -1.436 2.157 1.00 92.00 72 THR A N 1
ATOM 573 C CA . THR A 1 72 ? 4.941 -1.793 3.005 1.00 92.00 72 THR A CA 1
ATOM 574 C C . THR A 1 72 ? 3.627 -1.561 2.261 1.00 92.00 72 THR A C 1
ATOM 576 O O . THR A 1 72 ? 3.366 -0.462 1.770 1.00 92.00 72 THR A O 1
ATOM 579 N N . MET A 1 73 ? 2.768 -2.578 2.228 1.00 92.62 73 MET A N 1
ATOM 580 C CA . MET A 1 73 ? 1.404 -2.473 1.713 1.00 92.62 73 MET A CA 1
ATOM 581 C C . MET A 1 73 ? 0.407 -2.340 2.860 1.00 92.62 73 MET A C 1
ATOM 583 O O . MET A 1 73 ? 0.525 -2.986 3.899 1.00 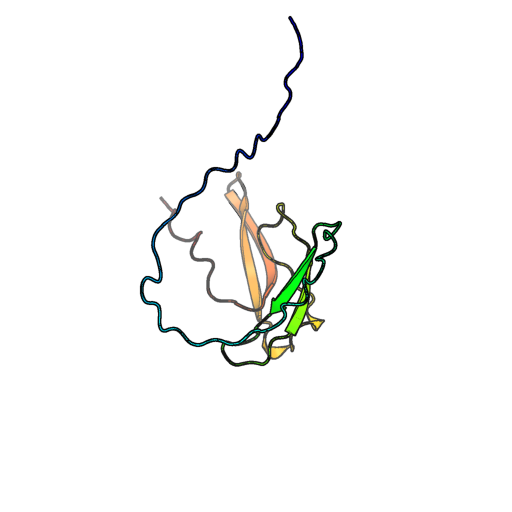92.62 73 MET A O 1
ATOM 587 N N . ILE A 1 74 ? -0.601 -1.502 2.657 1.00 93.06 74 ILE A N 1
ATOM 588 C CA . ILE A 1 74 ? -1.618 -1.194 3.655 1.00 93.06 74 ILE A CA 1
ATOM 589 C C . ILE A 1 74 ? -2.984 -1.172 2.978 1.00 93.06 74 ILE A C 1
ATOM 591 O O . ILE A 1 74 ? -3.139 -0.683 1.860 1.00 93.06 74 ILE A O 1
ATOM 595 N N . ASN A 1 75 ? -3.990 -1.726 3.650 1.00 94.06 75 ASN A N 1
ATOM 596 C CA . ASN A 1 75 ? -5.361 -1.650 3.166 1.00 94.06 75 ASN A CA 1
ATOM 597 C C . ASN A 1 75 ? -5.821 -0.184 3.167 1.00 94.06 75 ASN A C 1
ATOM 599 O O . ASN A 1 75 ? -5.781 0.470 4.209 1.00 94.06 75 ASN A O 1
ATOM 603 N N . LEU A 1 76 ? -6.312 0.309 2.026 1.00 93.00 76 LEU A N 1
ATOM 604 C CA . LEU A 1 76 ? -6.779 1.692 1.865 1.00 93.00 76 LEU A CA 1
ATOM 605 C C . LEU A 1 76 ? -7.875 2.084 2.865 1.00 93.00 76 LEU A C 1
ATOM 607 O O . LEU A 1 76 ? -8.037 3.260 3.156 1.00 93.00 76 LEU A O 1
ATOM 611 N N . LYS A 1 77 ? -8.602 1.111 3.427 1.00 93.81 77 LYS A N 1
ATOM 612 C CA . LYS A 1 77 ? -9.629 1.339 4.455 1.00 93.81 77 LYS A CA 1
ATOM 613 C C . LYS A 1 77 ? -9.061 1.688 5.837 1.00 93.81 77 LYS A C 1
ATOM 615 O O . LYS A 1 77 ? -9.829 2.087 6.704 1.00 93.81 77 LYS A O 1
ATOM 620 N N . ILE A 1 78 ? -7.760 1.490 6.070 1.00 94.12 78 ILE A N 1
ATOM 621 C CA . ILE A 1 78 ? -7.121 1.745 7.372 1.00 94.12 78 ILE A CA 1
ATOM 622 C C . ILE A 1 78 ? -6.956 3.245 7.626 1.00 94.12 78 ILE A C 1
ATOM 624 O O . ILE A 1 78 ? -7.056 3.676 8.774 1.00 94.12 78 ILE A O 1
ATOM 628 N N . LEU A 1 79 ? -6.712 4.035 6.576 1.00 92.25 79 LEU A N 1
ATOM 629 C CA . LEU A 1 79 ? -6.593 5.487 6.672 1.00 92.25 79 LEU A CA 1
ATOM 630 C C . LEU A 1 79 ? -7.689 6.173 5.851 1.00 92.25 79 LEU A C 1
ATOM 632 O O . LEU A 1 79 ? -8.096 5.640 4.816 1.00 92.25 79 LEU A O 1
ATOM 636 N N . PRO A 1 80 ? -8.135 7.363 6.274 1.00 91.56 80 PRO A N 1
ATOM 637 C CA . PRO A 1 80 ? -9.050 8.175 5.486 1.00 91.56 80 PRO A CA 1
ATOM 638 C C . PRO A 1 80 ? -8.539 8.481 4.056 1.00 91.56 80 PRO A C 1
ATOM 640 O O . PRO A 1 80 ? -7.324 8.595 3.858 1.00 91.56 80 PRO A O 1
ATOM 643 N N . PRO A 1 81 ? -9.439 8.626 3.058 1.00 91.62 81 PRO A N 1
ATOM 644 C CA . PRO A 1 81 ? -9.111 8.892 1.652 1.00 91.62 81 PRO A CA 1
ATOM 645 C C . PRO A 1 81 ? -8.120 10.033 1.401 1.00 91.62 81 PRO A C 1
ATOM 647 O O . PRO A 1 81 ? -7.290 9.942 0.502 1.00 91.62 81 PRO A O 1
ATOM 650 N N . GLU A 1 82 ? -8.191 11.092 2.201 1.00 91.56 82 GLU A N 1
ATOM 651 C CA . GLU A 1 82 ? -7.367 12.297 2.108 1.00 91.56 82 GLU A CA 1
ATOM 652 C C . GLU A 1 82 ? -5.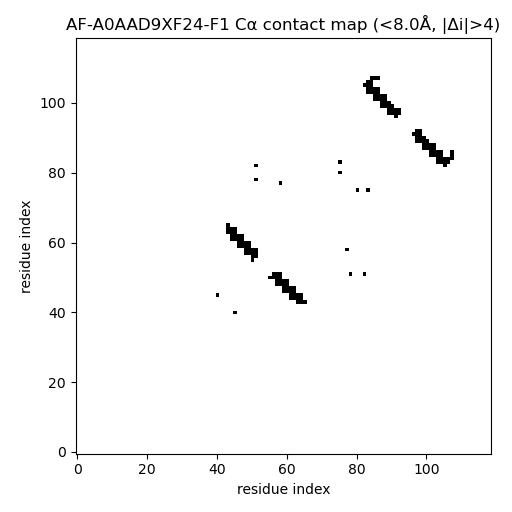868 12.045 2.323 1.00 91.56 82 GLU A C 1
ATOM 654 O O . GLU A 1 82 ? -5.039 12.826 1.854 1.00 91.56 82 GLU A O 1
ATOM 659 N N . TYR A 1 83 ? -5.510 10.941 2.985 1.00 89.50 83 TYR A N 1
ATOM 660 C CA . TYR A 1 83 ? -4.118 10.546 3.171 1.00 89.50 83 TYR A CA 1
ATOM 661 C C . TYR A 1 83 ? -3.522 9.868 1.942 1.00 89.50 83 TYR A C 1
ATOM 663 O O . TYR A 1 83 ? -2.308 9.704 1.887 1.00 89.50 83 TYR A O 1
ATOM 671 N N . TRP A 1 84 ? -4.335 9.465 0.967 1.00 92.44 84 TRP A N 1
ATOM 672 C CA . TRP A 1 84 ? -3.893 8.691 -0.184 1.00 92.44 84 TRP A CA 1
ATOM 673 C C . TRP A 1 84 ? -3.670 9.575 -1.412 1.00 92.44 84 TRP A C 1
ATOM 675 O O . TRP A 1 84 ? -4.529 10.365 -1.798 1.00 92.44 84 TRP A O 1
ATOM 685 N N . L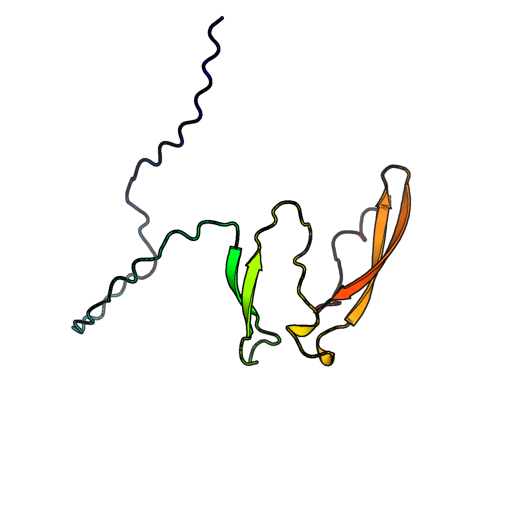YS A 1 85 ? -2.524 9.401 -2.075 1.00 91.94 85 LYS A N 1
ATOM 686 C CA . LYS A 1 85 ? -2.170 10.106 -3.310 1.00 91.94 85 LYS A CA 1
ATOM 687 C C . LYS A 1 85 ? -1.830 9.126 -4.423 1.00 91.94 85 LYS A C 1
ATOM 689 O O . LYS A 1 85 ? -0.953 8.269 -4.277 1.00 91.94 85 LYS A O 1
ATOM 694 N N . SER A 1 86 ? -2.505 9.293 -5.555 1.00 92.62 86 SER A N 1
ATOM 695 C CA . SER A 1 86 ? -2.188 8.573 -6.786 1.00 92.62 86 SER A CA 1
ATOM 696 C C . SER A 1 86 ? -0.906 9.122 -7.409 1.00 92.62 86 SER A C 1
ATOM 698 O O . SER A 1 86 ? -0.734 10.335 -7.508 1.00 92.62 86 SER A O 1
ATOM 700 N N . HIS A 1 87 ? -0.018 8.237 -7.841 1.00 90.38 87 HIS A N 1
ATOM 701 C CA . HIS A 1 87 ? 1.221 8.576 -8.536 1.00 90.38 87 HIS A CA 1
ATOM 702 C C . HIS A 1 87 ? 1.633 7.427 -9.463 1.00 90.38 87 HIS A C 1
ATOM 704 O O . HIS A 1 87 ? 1.119 6.311 -9.370 1.00 90.38 87 HIS A O 1
ATOM 710 N N . VAL A 1 88 ? 2.558 7.709 -10.378 1.00 90.75 88 VAL A N 1
ATOM 711 C CA . VAL A 1 88 ? 3.114 6.717 -11.303 1.00 90.75 88 VAL A CA 1
ATOM 712 C C . VAL A 1 88 ? 4.527 6.382 -10.855 1.00 90.75 88 VAL A C 1
ATOM 714 O O . VAL A 1 88 ? 5.334 7.289 -10.660 1.00 90.75 88 VAL A O 1
ATOM 717 N N . ARG A 1 89 ? 4.835 5.092 -10.720 1.00 88.69 89 ARG A N 1
ATOM 718 C CA . ARG A 1 89 ? 6.203 4.613 -10.507 1.00 88.69 89 ARG A CA 1
ATOM 719 C C . ARG A 1 89 ? 6.746 4.016 -11.797 1.00 88.69 89 ARG A C 1
ATOM 721 O O . ARG A 1 89 ? 6.067 3.230 -12.458 1.00 88.69 89 ARG A O 1
ATOM 728 N N . TYR A 1 90 ? 7.980 4.383 -12.113 1.00 90.88 90 TYR A N 1
ATOM 729 C CA . TYR A 1 90 ? 8.730 3.883 -13.257 1.00 90.88 90 TYR A CA 1
ATOM 730 C C . TYR A 1 90 ? 9.738 2.842 -12.781 1.00 90.88 90 TYR A C 1
ATOM 732 O O . TYR A 1 90 ? 10.341 3.002 -11.721 1.00 90.88 90 TYR A O 1
ATOM 740 N N . PHE A 1 91 ? 9.940 1.788 -13.559 1.00 89.38 91 PHE A N 1
ATOM 741 C CA . PHE A 1 91 ? 10.986 0.807 -13.303 1.00 89.38 91 PHE A CA 1
ATOM 742 C C . PHE A 1 91 ? 11.675 0.438 -14.610 1.00 89.38 91 PHE A C 1
ATOM 744 O O . PHE A 1 91 ? 11.025 0.209 -15.629 1.00 89.38 91 PHE A O 1
ATOM 751 N N . LYS A 1 92 ? 13.009 0.437 -14.570 1.00 93.50 92 LYS A N 1
ATOM 752 C CA . LYS A 1 92 ? 13.868 0.114 -15.705 1.00 93.50 92 LYS A CA 1
ATOM 753 C C . LYS A 1 92 ? 14.292 -1.344 -15.601 1.00 93.50 92 LYS A C 1
ATOM 755 O O . LYS A 1 92 ? 14.816 -1.762 -14.570 1.00 93.50 92 LYS A O 1
ATOM 760 N N . THR A 1 93 ? 14.061 -2.111 -16.653 1.00 93.31 93 THR A N 1
ATOM 761 C CA . THR A 1 93 ? 14.519 -3.496 -16.762 1.00 93.31 93 THR A CA 1
ATOM 762 C C . THR A 1 93 ? 15.960 -3.567 -17.255 1.00 93.31 93 THR A C 1
ATOM 764 O O . THR A 1 93 ? 16.559 -2.576 -17.678 1.00 93.31 93 THR A O 1
ATOM 767 N N . THR A 1 94 ? 16.548 -4.760 -17.183 1.00 94.31 94 THR A N 1
ATOM 768 C CA . THR A 1 94 ? 17.945 -5.012 -17.571 1.00 94.31 94 THR A CA 1
ATOM 769 C C . THR A 1 94 ? 18.217 -4.784 -19.058 1.00 94.31 94 THR A C 1
ATOM 771 O O . THR A 1 94 ? 19.348 -4.498 -19.427 1.00 94.31 94 THR A O 1
ATOM 774 N N . ASP A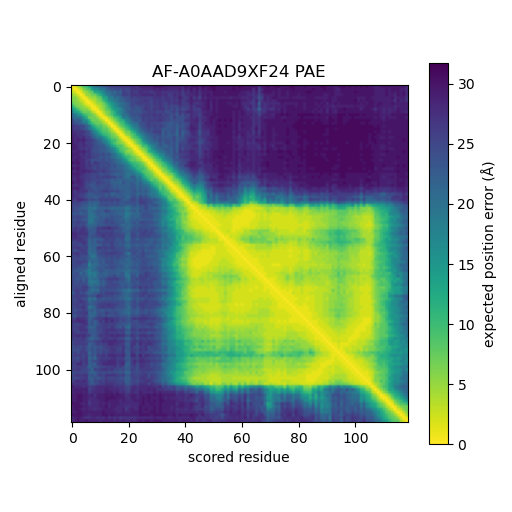 1 95 ? 17.195 -4.883 -19.910 1.00 94.56 95 ASP A N 1
ATOM 775 C CA . ASP A 1 95 ? 17.250 -4.560 -21.344 1.00 94.56 95 ASP A CA 1
ATOM 776 C C . ASP A 1 95 ? 17.068 -3.054 -21.633 1.00 94.56 95 ASP A C 1
ATOM 778 O O . ASP A 1 95 ? 17.051 -2.633 -22.787 1.00 94.56 95 ASP A O 1
ATOM 782 N N . GLY A 1 96 ? 16.930 -2.231 -20.589 1.00 92.19 96 GLY A N 1
ATOM 783 C CA . GLY A 1 96 ? 16.746 -0.788 -20.692 1.00 92.19 96 GLY A CA 1
ATOM 784 C C . GLY A 1 96 ? 15.307 -0.342 -20.950 1.00 92.19 96 GLY A C 1
ATOM 785 O O . GLY A 1 96 ? 15.070 0.867 -20.988 1.00 92.19 96 GLY A O 1
ATOM 786 N N . GLN A 1 97 ? 14.352 -1.268 -21.081 1.00 95.56 97 GLN A N 1
ATOM 787 C CA . GLN A 1 97 ? 12.940 -0.922 -21.215 1.00 95.56 97 GLN A CA 1
ATOM 788 C C . GLN A 1 97 ? 12.413 -0.289 -19.918 1.00 95.56 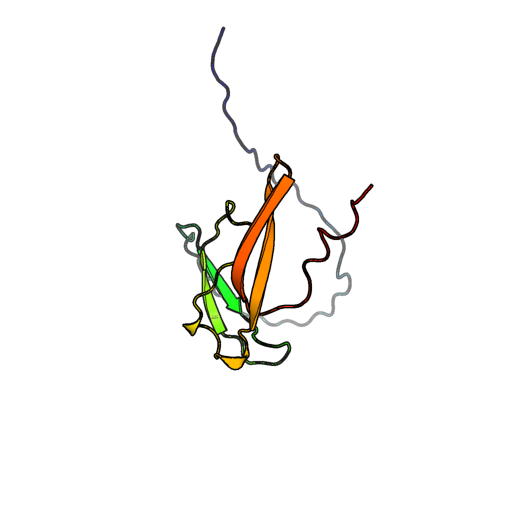97 GLN A C 1
ATOM 790 O O . GLN A 1 97 ? 12.811 -0.646 -18.809 1.00 95.56 97 GLN A O 1
ATOM 795 N N . ILE A 1 98 ? 11.535 0.705 -20.059 1.00 94.44 98 ILE A N 1
ATOM 796 C CA . ILE A 1 98 ? 10.906 1.390 -18.929 1.00 94.44 98 ILE A CA 1
ATOM 797 C C . ILE A 1 98 ? 9.448 0.966 -18.876 1.00 94.44 98 ILE A C 1
ATOM 799 O O . ILE A 1 98 ? 8.699 1.142 -19.835 1.00 94.44 98 ILE A O 1
ATOM 803 N N . PHE A 1 99 ? 9.046 0.454 -17.724 1.00 93.25 99 PHE A N 1
ATOM 804 C CA . PHE A 1 99 ? 7.671 0.109 -17.415 1.00 93.25 99 PHE A CA 1
ATOM 805 C C . PHE A 1 99 ? 7.105 1.083 -16.393 1.00 93.25 99 PHE A C 1
ATOM 807 O O . PHE A 1 99 ? 7.839 1.707 -15.620 1.00 93.25 99 PHE A O 1
ATOM 814 N N . THR A 1 100 ? 5.782 1.198 -16.382 1.00 94.06 100 THR A N 1
ATOM 815 C CA . THR A 1 100 ? 5.061 2.087 -15.478 1.00 94.06 100 THR A CA 1
ATOM 816 C C . THR A 1 100 ? 3.994 1.331 -14.714 1.00 94.06 100 THR A C 1
ATOM 818 O O . THR A 1 100 ? 3.397 0.372 -15.203 1.00 94.06 100 THR A O 1
ATOM 821 N N . THR A 1 101 ? 3.747 1.768 -13.485 1.00 92.69 101 THR A N 1
ATOM 822 C CA . THR A 1 101 ? 2.634 1.282 -12.676 1.00 92.69 101 THR A CA 1
ATOM 823 C C . THR A 1 101 ? 1.963 2.442 -11.956 1.00 92.69 101 THR A C 1
ATOM 825 O O . THR A 1 101 ? 2.633 3.361 -11.479 1.00 92.69 101 THR A O 1
ATOM 828 N N . ASN A 1 102 ? 0.633 2.412 -11.903 1.00 93.00 102 ASN A N 1
ATOM 829 C CA . ASN A 1 102 ? -0.164 3.379 -11.157 1.00 93.00 102 ASN A CA 1
ATOM 830 C C . ASN A 1 102 ? -0.295 2.892 -9.713 1.00 93.00 102 ASN A C 1
ATOM 832 O O . ASN A 1 102 ? -0.799 1.795 -9.473 1.00 93.00 102 ASN A O 1
ATOM 836 N N . LEU A 1 103 ? 0.133 3.712 -8.759 1.00 91.94 103 LEU A N 1
ATOM 837 C CA . LEU A 1 103 ? 0.127 3.393 -7.336 1.00 91.94 103 LEU A CA 1
ATOM 838 C C . LEU A 1 103 ? -0.652 4.444 -6.550 1.00 91.94 103 LEU A C 1
ATOM 840 O O . LEU A 1 103 ? -0.741 5.606 -6.939 1.00 91.94 103 LEU A O 1
ATOM 844 N N . ILE A 1 104 ? -1.184 4.024 -5.406 1.00 92.94 104 ILE A N 1
ATOM 845 C CA . ILE A 1 104 ? -1.794 4.894 -4.403 1.00 92.94 104 ILE A CA 1
ATOM 846 C C . ILE A 1 104 ? -0.997 4.702 -3.113 1.00 92.94 104 ILE A C 1
ATOM 848 O O . ILE A 1 104 ? -0.927 3.587 -2.598 1.00 92.94 104 ILE A O 1
ATOM 852 N N . SER A 1 105 ? -0.374 5.763 -2.597 1.00 90.88 105 SER A N 1
ATOM 853 C CA . SER A 1 105 ? 0.419 5.712 -1.360 1.00 90.88 105 SER A CA 1
ATOM 854 C C . SER A 1 105 ? 0.130 6.903 -0.453 1.00 90.88 105 SER A C 1
ATOM 856 O O . SER A 1 105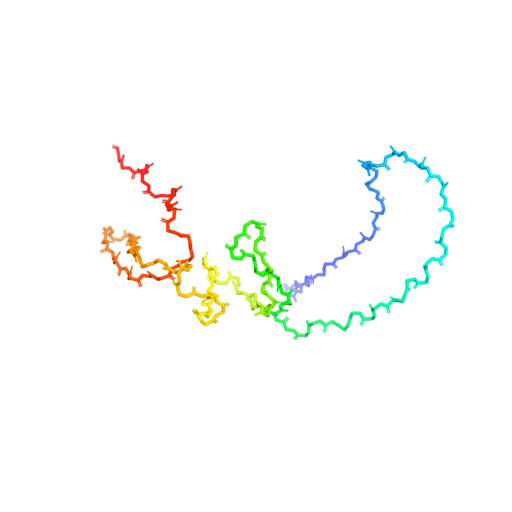 ? -0.469 7.893 -0.870 1.00 90.88 105 SER A O 1
ATOM 858 N N . LYS A 1 106 ? 0.550 6.796 0.813 1.00 84.75 106 LYS A N 1
ATOM 859 C CA . LYS A 1 106 ? 0.410 7.872 1.799 1.00 84.75 106 LYS A CA 1
ATOM 860 C C . LYS A 1 106 ? 1.373 9.041 1.539 1.00 84.75 106 LYS A C 1
ATOM 862 O O . LYS A 1 106 ? 1.002 10.205 1.654 1.00 84.75 106 LYS A O 1
ATOM 867 N N . ASN A 1 107 ? 2.617 8.726 1.178 1.00 72.19 107 ASN A N 1
ATOM 868 C CA . ASN A 1 107 ? 3.664 9.704 0.899 1.00 72.19 107 ASN A CA 1
ATOM 869 C C . ASN A 1 107 ? 4.011 9.635 -0.590 1.00 72.19 107 ASN A C 1
ATOM 871 O O . ASN A 1 107 ? 4.553 8.635 -1.051 1.00 72.19 107 ASN A O 1
ATOM 875 N N . ALA A 1 108 ? 3.698 10.701 -1.327 1.00 54.94 108 ALA A N 1
ATOM 876 C CA . ALA A 1 108 ? 4.115 10.875 -2.721 1.00 54.94 108 ALA A CA 1
ATOM 877 C C . ALA A 1 108 ? 5.463 11.615 -2.847 1.00 54.94 108 ALA A C 1
ATOM 879 O O . ALA A 1 108 ? 5.844 11.998 -3.946 1.00 54.94 108 ALA A O 1
ATOM 880 N N . SER A 1 109 ? 6.155 11.876 -1.733 1.00 50.06 109 SER A N 1
ATOM 881 C CA . SER A 1 109 ? 7.434 12.586 -1.733 1.00 50.06 109 SER A CA 1
ATOM 882 C C . SER A 1 109 ? 8.564 11.639 -2.136 1.00 50.06 109 SER A C 1
ATOM 884 O O . SER A 1 109 ? 9.108 10.930 -1.293 1.00 50.06 109 SER A O 1
ATOM 886 N N . ASP A 1 110 ? 8.833 11.657 -3.438 1.00 45.31 110 ASP A N 1
ATOM 887 C CA . ASP A 1 110 ? 10.098 11.428 -4.128 1.00 45.31 110 ASP A CA 1
ATOM 888 C C . ASP A 1 110 ? 10.927 10.198 -3.735 1.00 45.31 110 ASP A C 1
ATOM 890 O O . ASP A 1 110 ? 11.698 10.187 -2.774 1.00 45.31 110 ASP A O 1
ATOM 894 N N . ASP A 1 111 ? 10.864 9.202 -4.620 1.00 46.56 111 ASP A N 1
ATOM 895 C CA . ASP A 1 111 ? 11.892 8.187 -4.837 1.00 46.56 111 ASP A CA 1
ATOM 896 C C . ASP A 1 111 ? 13.229 8.860 -5.262 1.00 46.56 111 ASP A C 1
ATOM 898 O O . ASP A 1 111 ? 13.661 8.762 -6.411 1.00 46.56 111 ASP A O 1
ATOM 902 N N . TYR A 1 112 ? 13.927 9.544 -4.346 1.00 43.31 112 TYR A N 1
ATOM 903 C CA . TYR A 1 112 ? 15.324 9.979 -4.525 1.00 43.31 112 TYR A CA 1
ATOM 904 C C . TYR A 1 112 ? 16.287 8.784 -4.421 1.00 43.31 112 TYR A C 1
ATOM 906 O O . TYR A 1 112 ? 17.164 8.761 -3.568 1.00 43.31 112 TYR A O 1
ATOM 914 N N . TRP A 1 113 ? 16.139 7.779 -5.286 1.00 41.78 113 TRP A N 1
ATOM 915 C CA . TRP A 1 113 ? 17.155 6.727 -5.461 1.00 41.78 113 TRP A CA 1
ATOM 916 C C . TRP A 1 113 ? 17.367 6.296 -6.922 1.00 41.78 113 TRP A C 1
ATOM 918 O O . TRP A 1 113 ? 18.049 5.308 -7.169 1.00 41.78 113 TRP A O 1
ATOM 928 N N . GLY A 1 114 ? 16.843 7.039 -7.908 1.00 38.56 114 GLY A N 1
ATOM 929 C CA . GLY A 1 114 ? 16.941 6.638 -9.323 1.00 38.56 114 GLY A CA 1
ATOM 930 C C . GLY A 1 114 ? 17.357 7.702 -10.343 1.00 38.56 114 GLY A C 1
ATOM 931 O O . GLY A 1 114 ? 17.472 7.366 -11.516 1.00 38.56 114 GLY A O 1
ATOM 932 N N . ALA A 1 115 ? 17.576 8.962 -9.952 1.00 37.72 115 ALA A N 1
ATOM 933 C CA . ALA A 1 115 ? 17.704 10.068 -10.916 1.00 37.72 115 ALA A CA 1
ATOM 934 C C . ALA A 1 115 ? 19.126 10.633 -11.117 1.00 37.72 115 ALA A C 1
ATOM 936 O O . ALA A 1 115 ? 19.261 11.676 -11.741 1.00 37.72 115 ALA A O 1
ATOM 937 N N . ASN A 1 116 ? 20.183 9.973 -10.633 1.00 39.69 116 ASN A N 1
ATOM 938 C CA . ASN A 1 116 ? 21.570 10.389 -10.898 1.00 39.69 116 ASN A CA 1
ATOM 939 C C . ASN A 1 116 ? 22.481 9.191 -11.190 1.00 39.69 116 ASN A C 1
ATOM 941 O O . ASN A 1 116 ? 23.436 8.947 -10.466 1.00 39.69 116 ASN A O 1
ATOM 945 N N . LEU A 1 117 ? 22.163 8.434 -12.239 1.00 39.38 117 LEU A N 1
ATOM 946 C CA . LEU A 1 117 ? 23.133 7.650 -13.011 1.00 39.38 117 LEU A CA 1
ATOM 947 C C . LEU A 1 117 ? 22.642 7.636 -14.464 1.00 39.38 117 LEU A C 1
ATOM 949 O O . LEU A 1 117 ? 22.059 6.665 -14.944 1.00 39.38 117 LEU A O 1
ATOM 953 N N . ILE A 1 118 ? 22.805 8.774 -15.131 1.00 37.69 118 ILE A N 1
ATOM 954 C CA . ILE A 1 118 ? 22.890 8.833 -16.587 1.00 37.69 118 ILE A CA 1
ATOM 955 C C . ILE A 1 118 ? 24.289 9.384 -16.863 1.00 37.69 118 ILE A C 1
ATOM 957 O O . ILE A 1 118 ? 24.706 10.327 -16.193 1.00 37.69 118 ILE A O 1
ATOM 961 N N . GLU A 1 119 ? 24.975 8.661 -17.741 1.00 41.16 119 GLU A N 1
ATOM 962 C CA . GLU A 1 119 ? 26.384 8.711 -18.165 1.00 41.16 119 GLU A CA 1
ATOM 963 C C . GLU A 1 119 ? 27.081 10.079 -18.165 1.00 41.16 119 GLU A C 1
ATOM 965 O O . GLU A 1 119 ? 26.474 11.078 -18.614 1.00 41.16 119 GLU A O 1
#